Protein AF-A0A4Y2KYZ8-F1 (afdb_monomer_lite)

Radius of gyration: 32.09 Å; chains: 1; bounding box: 38×49×106 Å

Sequence (100 aa):
MHIYSLSYGRICFDEEFLNYWNRSPASSSANDSKERLESLVLFLKGEVKGEERISLAMSGFCLTKGEVVKMPRKKKYNQETQRGKIPTVSMLLASPKHLK

Foldseek 3Di:
DPPDPPPPPPPDDDPVVVVVLVPDPQCPPDPDPVSNVVSVVVVVVVVVVVVVVVVVVCVVVVVDPDDPPPDPPPPPPPPPDDPPPPDDPVNVVPDDPPDD

Organism: Araneus ventricosus (NCBI:txid182803)

Secondary structure (DSSP, 8-state):
--------------HHHHHHHHHSHHHHS-SSHHHHHHHHHHHHHHHHHHHHHHHHHHHHTT--TT--------------S-------HHHHHT------

Structure (mmCIF, N/CA/C/O backbone):
data_AF-A0A4Y2KYZ8-F1
#
_entry.id   AF-A0A4Y2KYZ8-F1
#
loop_
_atom_site.group_PDB
_atom_site.id
_atom_site.type_symbol
_atom_site.label_atom_id
_atom_site.label_alt_id
_atom_site.label_comp_id
_atom_site.label_asym_id
_atom_site.label_entity_id
_atom_site.label_seq_id
_atom_site.pdbx_PDB_ins_code
_atom_site.Cartn_x
_atom_site.Cartn_y
_atom_site.Cartn_z
_atom_site.occupancy
_atom_site.B_iso_or_equiv
_atom_site.auth_seq_id
_atom_site.auth_comp_id
_atom_site.auth_asym_id
_atom_site.auth_atom_id
_atom_site.pdbx_PDB_model_num
ATOM 1 N N . MET A 1 1 ? -14.577 -14.303 -37.316 1.00 36.75 1 MET A N 1
ATOM 2 C CA . MET A 1 1 ? -13.281 -14.690 -36.723 1.00 36.75 1 MET A CA 1
ATOM 3 C C . MET A 1 1 ? -13.361 -14.479 -35.226 1.00 36.75 1 MET A C 1
ATOM 5 O O . MET A 1 1 ? -13.511 -13.349 -34.783 1.00 36.75 1 MET A O 1
ATOM 9 N N . HIS A 1 2 ? -13.334 -15.574 -34.472 1.00 43.28 2 HIS A N 1
ATOM 10 C CA . HIS A 1 2 ? -13.215 -15.567 -33.020 1.00 43.28 2 HIS A CA 1
ATOM 11 C C . HIS A 1 2 ? -11.783 -15.175 -32.651 1.00 43.28 2 HIS A C 1
ATOM 13 O O . HIS A 1 2 ? -10.901 -16.025 -32.594 1.00 43.28 2 HIS A O 1
ATOM 19 N N . ILE A 1 3 ? -11.543 -13.888 -32.423 1.00 52.75 3 ILE A N 1
ATOM 20 C CA . ILE A 1 3 ? -10.359 -13.449 -31.685 1.00 52.75 3 ILE A CA 1
ATOM 21 C C . ILE A 1 3 ? -10.732 -13.482 -30.211 1.00 52.75 3 ILE A C 1
ATOM 23 O O . ILE A 1 3 ? -11.322 -12.557 -29.669 1.00 52.75 3 ILE A O 1
ATOM 27 N N . TYR A 1 4 ? -10.511 -14.669 -29.654 1.00 41.31 4 TYR A N 1
ATOM 28 C CA . TYR A 1 4 ? -10.281 -14.989 -28.254 1.00 41.31 4 TYR A CA 1
ATOM 29 C C . TYR A 1 4 ? -10.700 -13.906 -27.259 1.00 41.31 4 TYR A C 1
ATOM 31 O O . TYR A 1 4 ? -10.021 -12.901 -27.063 1.00 41.31 4 TYR A O 1
ATOM 39 N N . SER A 1 5 ? -11.798 -14.211 -26.571 1.00 44.91 5 SER A N 1
ATOM 40 C CA . SER A 1 5 ? -12.105 -13.755 -25.221 1.00 44.91 5 SER A CA 1
ATOM 41 C C . SER A 1 5 ? -10.917 -14.030 -24.292 1.00 44.91 5 SER A C 1
ATOM 43 O O . SER A 1 5 ? -10.916 -14.983 -23.518 1.00 44.91 5 SER A O 1
ATOM 45 N N . LEU A 1 6 ? -9.882 -13.203 -24.368 1.00 44.91 6 LEU A N 1
ATOM 46 C CA . LEU A 1 6 ? -8.915 -13.045 -23.303 1.00 44.91 6 LEU A CA 1
ATOM 47 C C . LEU A 1 6 ? -9.503 -12.000 -22.362 1.00 44.91 6 LEU A C 1
ATOM 49 O O . LEU A 1 6 ? -9.165 -10.820 -22.414 1.00 44.91 6 LEU A O 1
ATOM 53 N N . SER A 1 7 ? -10.402 -12.456 -21.490 1.00 52.09 7 SER A N 1
ATOM 54 C CA . SER A 1 7 ? -10.714 -11.777 -20.235 1.00 52.09 7 SER A CA 1
ATOM 55 C C . SER A 1 7 ? -9.475 -11.800 -19.333 1.00 52.09 7 SER A C 1
ATOM 57 O O . SER A 1 7 ? -9.493 -12.362 -18.245 1.00 52.09 7 SER A O 1
ATOM 59 N N . TYR A 1 8 ? -8.375 -11.183 -19.766 1.00 52.06 8 TYR A N 1
ATOM 60 C CA . TYR A 1 8 ? -7.464 -10.586 -18.807 1.00 52.06 8 TYR A CA 1
ATOM 61 C C . TYR A 1 8 ? -8.215 -9.371 -18.295 1.00 52.06 8 TYR A C 1
ATOM 63 O O . TYR A 1 8 ? -8.280 -8.344 -18.969 1.00 52.06 8 TYR A O 1
ATOM 71 N N . GLY A 1 9 ? -8.880 -9.535 -17.149 1.00 50.75 9 GLY A N 1
ATOM 72 C CA . GLY A 1 9 ? -9.439 -8.414 -16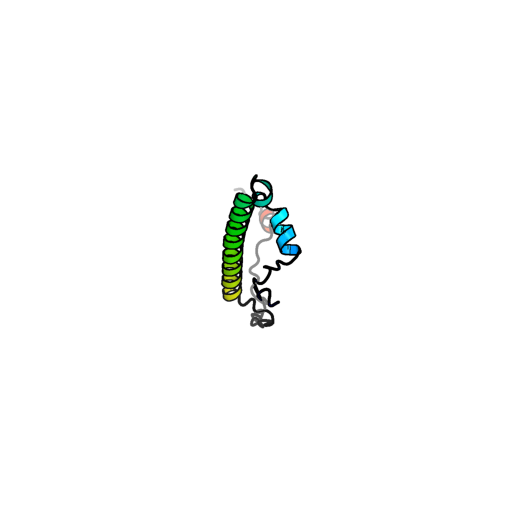.416 1.00 50.75 9 GLY A CA 1
ATOM 73 C C . GLY A 1 9 ? -8.353 -7.354 -16.331 1.00 50.75 9 GLY A C 1
ATOM 74 O O . GLY A 1 9 ? -7.309 -7.578 -15.720 1.00 50.75 9 GLY A O 1
ATOM 75 N N . ARG A 1 10 ? -8.554 -6.237 -17.034 1.00 51.38 10 ARG A N 1
ATOM 76 C CA . ARG A 1 10 ? -7.703 -5.064 -16.883 1.00 51.38 10 ARG A CA 1
ATOM 77 C C . ARG A 1 10 ? -7.722 -4.774 -15.386 1.00 51.38 10 ARG A C 1
ATOM 79 O O . ARG A 1 10 ? -8.804 -4.570 -14.841 1.00 51.38 10 ARG A O 1
ATOM 86 N N . ILE A 1 11 ? -6.564 -4.830 -14.727 1.00 59.91 11 ILE A N 1
ATOM 87 C CA . ILE A 1 11 ? -6.453 -4.445 -13.320 1.00 59.91 11 ILE A CA 1
ATOM 88 C C . ILE A 1 11 ? -6.770 -2.950 -13.293 1.00 59.91 11 ILE A C 1
ATOM 90 O O . ILE A 1 11 ? -5.936 -2.114 -13.637 1.00 59.91 11 ILE A O 1
ATOM 94 N N . CYS A 1 12 ? -8.037 -2.634 -13.051 1.00 67.06 12 CYS A N 1
ATOM 95 C CA . CYS A 1 12 ? -8.548 -1.280 -13.066 1.00 67.06 12 CYS A CA 1
ATOM 96 C C . CYS A 1 12 ? -8.371 -0.751 -11.652 1.00 67.06 12 CYS A C 1
ATOM 98 O O . CYS A 1 12 ? -9.221 -0.965 -10.795 1.00 67.06 12 CYS A O 1
ATOM 100 N N . PHE A 1 13 ? -7.206 -0.163 -11.398 1.00 75.88 13 PHE A N 1
ATOM 101 C CA . PHE A 1 13 ? -6.974 0.577 -10.168 1.00 75.88 13 PHE A CA 1
ATOM 102 C C . PHE A 1 13 ? -7.757 1.886 -10.211 1.00 75.88 13 PHE A C 1
ATOM 104 O O . PHE A 1 13 ? -7.839 2.521 -11.266 1.00 75.88 13 PHE A O 1
ATOM 111 N N . ASP A 1 14 ? -8.281 2.298 -9.060 1.00 84.88 14 ASP A N 1
ATOM 112 C CA . ASP A 1 14 ? -8.907 3.608 -8.919 1.00 84.88 14 ASP A CA 1
ATOM 113 C C . ASP A 1 14 ? -7.875 4.726 -9.131 1.00 84.88 14 ASP A C 1
ATOM 115 O O . ASP A 1 14 ? -6.681 4.578 -8.844 1.00 84.88 14 ASP A O 1
ATOM 119 N N . GLU A 1 15 ? -8.329 5.875 -9.633 1.00 85.38 15 GLU A N 1
ATOM 120 C CA . GLU A 1 15 ? -7.455 7.019 -9.926 1.00 85.38 15 GLU A CA 1
ATOM 121 C C . GLU A 1 15 ? -6.701 7.509 -8.686 1.00 85.38 15 GLU A C 1
ATOM 123 O O . GLU A 1 15 ? -5.530 7.883 -8.773 1.00 85.38 15 GLU A O 1
ATOM 128 N N . GLU A 1 16 ? -7.345 7.455 -7.518 1.00 86.75 16 GLU A N 1
ATOM 129 C CA . GLU A 1 16 ? -6.722 7.812 -6.245 1.00 86.75 16 GLU A CA 1
ATOM 130 C C . GLU A 1 16 ? -5.523 6.913 -5.945 1.00 86.75 16 GLU A C 1
ATOM 132 O O . GLU A 1 16 ? -4.447 7.414 -5.614 1.00 86.75 16 GLU A O 1
ATOM 137 N N . PHE A 1 17 ? -5.669 5.602 -6.149 1.00 85.62 17 PHE A N 1
ATOM 138 C CA . PHE A 1 17 ? -4.586 4.643 -5.963 1.00 85.62 17 PHE A CA 1
ATOM 139 C C . PHE A 1 17 ? -3.410 4.944 -6.902 1.00 85.62 17 PHE A C 1
ATOM 141 O O . PHE A 1 17 ? -2.256 4.997 -6.471 1.00 85.62 17 PHE A O 1
ATOM 148 N N . LEU A 1 18 ? -3.690 5.210 -8.181 1.00 85.69 18 LEU A N 1
ATOM 149 C CA . LEU A 1 18 ? -2.655 5.571 -9.155 1.00 85.69 18 LEU A CA 1
ATOM 150 C C . LEU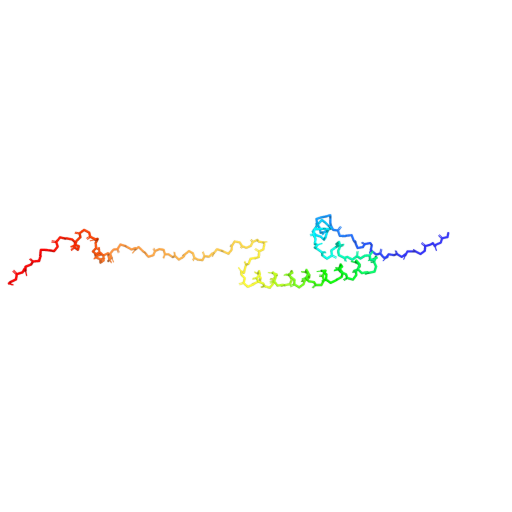 A 1 18 ? -1.960 6.893 -8.800 1.00 85.69 18 LEU A C 1
ATOM 152 O O . LEU A 1 18 ? -0.750 7.024 -8.988 1.00 85.69 18 LEU A O 1
ATOM 156 N N . ASN A 1 19 ? -2.692 7.861 -8.251 1.00 88.12 19 ASN A N 1
ATOM 157 C CA . ASN A 1 19 ? -2.125 9.113 -7.760 1.00 88.12 19 ASN A CA 1
ATOM 158 C C . ASN A 1 19 ? -1.221 8.890 -6.533 1.00 88.12 19 ASN A C 1
ATOM 160 O O . ASN A 1 19 ? -0.136 9.470 -6.471 1.00 88.12 19 ASN A O 1
ATOM 164 N N . TYR A 1 20 ? -1.607 8.021 -5.592 1.00 87.50 20 TYR A N 1
ATOM 165 C CA . TYR A 1 20 ? -0.735 7.619 -4.481 1.00 87.50 20 TYR A CA 1
ATOM 166 C C . TYR A 1 20 ? 0.537 6.932 -4.979 1.00 87.50 20 TYR A C 1
ATOM 168 O O . TYR A 1 20 ? 1.635 7.289 -4.546 1.00 87.50 20 TYR A O 1
ATOM 176 N N . TRP A 1 21 ? 0.409 6.010 -5.936 1.00 88.69 21 TRP A N 1
ATOM 177 C CA . TRP A 1 21 ? 1.556 5.359 -6.560 1.00 88.69 21 TRP A CA 1
ATOM 178 C C . TRP A 1 21 ? 2.494 6.367 -7.233 1.00 88.69 21 TRP A C 1
ATOM 180 O O . TRP A 1 21 ? 3.688 6.359 -6.950 1.00 88.69 21 TRP A O 1
ATOM 190 N N . ASN A 1 22 ? 1.975 7.285 -8.052 1.00 88.06 22 ASN A N 1
ATOM 191 C CA . ASN A 1 22 ? 2.788 8.296 -8.743 1.00 88.06 22 ASN A CA 1
ATOM 192 C C . ASN A 1 22 ? 3.536 9.241 -7.786 1.00 88.06 22 ASN A C 1
ATOM 194 O O . ASN A 1 22 ? 4.559 9.811 -8.156 1.00 88.06 22 ASN A O 1
ATOM 198 N N . ARG A 1 23 ? 3.039 9.420 -6.557 1.00 89.19 23 ARG A N 1
ATOM 199 C CA . ARG A 1 23 ? 3.719 10.196 -5.506 1.00 89.19 23 ARG A CA 1
ATOM 200 C C . ARG A 1 23 ? 4.766 9.381 -4.749 1.00 89.19 23 ARG A C 1
ATOM 202 O O . ARG A 1 23 ? 5.601 9.963 -4.060 1.00 89.19 23 ARG A O 1
ATOM 209 N N . SER A 1 24 ? 4.721 8.054 -4.848 1.00 85.75 24 SER A N 1
ATOM 210 C CA . SER A 1 24 ? 5.687 7.175 -4.201 1.00 85.75 24 SER A CA 1
ATOM 211 C C . SER A 1 24 ? 7.066 7.341 -4.844 1.00 85.75 24 SER A C 1
ATOM 213 O O . SER A 1 24 ? 7.172 7.299 -6.075 1.00 85.75 24 SER A O 1
ATOM 215 N N . PRO A 1 25 ? 8.145 7.451 -4.047 1.00 81.69 25 PRO A N 1
ATOM 216 C CA . PRO A 1 25 ? 9.507 7.533 -4.573 1.00 81.69 25 PRO A CA 1
ATOM 217 C C . PRO A 1 25 ? 9.902 6.290 -5.386 1.00 81.69 25 PRO A C 1
ATOM 219 O O . PRO A 1 25 ? 10.730 6.383 -6.287 1.00 81.69 25 PRO A O 1
ATOM 222 N N . ALA A 1 26 ? 9.267 5.140 -5.132 1.00 81.69 26 ALA A N 1
ATOM 223 C CA . ALA A 1 26 ? 9.489 3.908 -5.889 1.00 81.69 26 ALA A CA 1
ATOM 224 C C . ALA A 1 26 ? 8.958 3.969 -7.336 1.00 81.69 26 ALA A C 1
ATOM 226 O O . ALA A 1 26 ? 9.333 3.135 -8.159 1.00 81.69 26 ALA A O 1
ATOM 227 N N . SER A 1 27 ? 8.084 4.932 -7.658 1.00 81.31 27 SER A N 1
ATOM 228 C CA . SER A 1 27 ? 7.497 5.056 -8.998 1.00 81.31 27 SER A CA 1
ATOM 229 C C . SER A 1 27 ? 8.425 5.730 -10.010 1.00 81.31 27 SER A C 1
ATOM 231 O O . SER A 1 27 ? 8.381 5.377 -11.192 1.00 81.31 27 SER A O 1
ATOM 233 N N . SER A 1 28 ? 9.263 6.674 -9.558 1.00 77.81 28 SER A N 1
ATOM 234 C CA . SER A 1 28 ? 10.181 7.430 -10.419 1.00 77.81 28 SER A CA 1
ATOM 235 C C . SER A 1 28 ? 11.617 6.909 -10.397 1.00 77.81 28 SER A C 1
ATOM 237 O O . SER A 1 28 ? 12.403 7.299 -11.253 1.00 77.81 28 SER A O 1
ATOM 239 N N . SER A 1 29 ? 11.969 6.026 -9.452 1.00 76.94 29 SER A N 1
ATOM 240 C CA . SER A 1 29 ? 13.342 5.521 -9.313 1.00 76.94 29 SER A CA 1
ATOM 241 C C . SER A 1 29 ? 13.728 4.453 -10.336 1.00 76.94 29 SER A C 1
ATOM 243 O O . SER A 1 29 ? 14.892 4.069 -10.393 1.00 76.94 29 SER A O 1
ATOM 245 N N . ALA A 1 30 ? 12.759 3.906 -11.066 1.00 80.81 30 ALA A N 1
ATOM 246 C CA . ALA A 1 30 ? 12.972 2.798 -11.982 1.00 80.81 30 ALA A CA 1
ATOM 247 C C . ALA A 1 30 ? 13.130 3.314 -13.415 1.00 80.81 30 ALA A C 1
ATOM 249 O O . ALA A 1 30 ? 12.270 4.042 -13.923 1.00 80.81 30 ALA A O 1
ATOM 250 N N . ASN A 1 31 ? 14.229 2.918 -14.055 1.00 83.38 31 ASN A N 1
ATOM 251 C CA . ASN A 1 31 ? 14.595 3.386 -15.392 1.00 83.38 31 ASN A CA 1
ATOM 252 C C . ASN A 1 31 ? 13.859 2.591 -16.478 1.00 83.38 31 ASN A C 1
ATOM 254 O O . ASN A 1 31 ? 13.510 3.132 -17.529 1.00 83.38 31 ASN A O 1
ATOM 258 N N . ASP A 1 32 ? 13.535 1.332 -16.170 1.00 89.3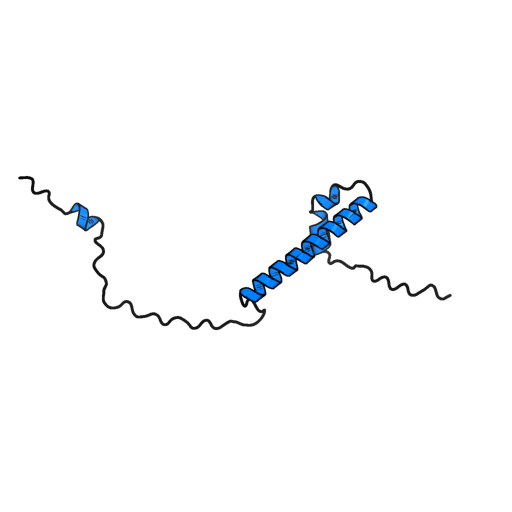8 32 ASP A N 1
ATOM 259 C CA . ASP A 1 32 ? 12.977 0.379 -17.120 1.00 89.38 32 ASP A CA 1
ATOM 260 C C . ASP A 1 32 ? 11.533 0.008 -16.756 1.00 89.38 32 ASP A C 1
ATOM 262 O O . ASP A 1 32 ? 11.128 -0.022 -15.590 1.00 89.38 32 ASP A O 1
ATOM 266 N N . SER A 1 33 ? 10.726 -0.350 -17.758 1.00 86.31 33 SER A N 1
ATOM 267 C CA . SER A 1 33 ? 9.331 -0.768 -17.549 1.00 86.31 33 SER A CA 1
ATOM 268 C C . SER A 1 33 ? 9.208 -2.011 -16.659 1.00 86.31 33 SER A C 1
ATOM 270 O O . SER A 1 33 ? 8.264 -2.109 -15.873 1.00 86.31 33 SER A O 1
ATOM 272 N N . LYS A 1 34 ? 10.182 -2.926 -16.734 1.00 90.50 34 LYS A N 1
ATOM 273 C CA . LYS A 1 34 ? 10.272 -4.104 -15.864 1.00 90.50 34 LYS A CA 1
ATOM 274 C C . LYS A 1 34 ? 10.513 -3.712 -14.404 1.00 90.50 34 LYS A C 1
ATOM 276 O O . LYS A 1 34 ? 9.774 -4.156 -13.534 1.00 90.50 34 LYS A O 1
ATOM 281 N N . GLU A 1 35 ? 11.493 -2.853 -14.147 1.00 90.56 35 GLU A N 1
ATOM 282 C CA . GLU A 1 35 ? 11.798 -2.365 -12.797 1.00 90.56 35 GLU A CA 1
ATOM 283 C C . GLU A 1 35 ? 10.610 -1.598 -12.205 1.00 90.56 35 GLU A C 1
ATOM 285 O O . GLU A 1 35 ? 10.244 -1.805 -11.051 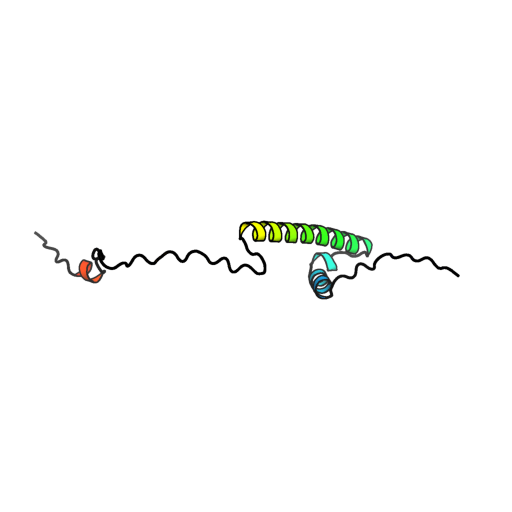1.00 90.56 35 GLU A O 1
ATOM 290 N N . ARG A 1 36 ? 9.930 -0.771 -13.014 1.00 89.44 36 ARG A N 1
ATOM 291 C CA . ARG A 1 36 ? 8.715 -0.056 -12.588 1.00 89.44 36 ARG A CA 1
ATOM 292 C C . ARG A 1 36 ? 7.598 -1.021 -12.192 1.00 89.44 36 ARG A C 1
ATOM 294 O O . ARG A 1 36 ? 6.893 -0.764 -11.216 1.00 89.44 36 ARG A O 1
ATOM 301 N N . LEU A 1 37 ? 7.441 -2.125 -12.925 1.00 90.38 37 LEU A N 1
ATOM 302 C CA . LEU A 1 37 ? 6.473 -3.170 -12.595 1.00 90.38 37 LEU A CA 1
ATOM 303 C C . LEU A 1 37 ? 6.847 -3.898 -11.296 1.00 90.38 37 LEU A C 1
ATOM 305 O O . LEU A 1 37 ? 5.979 -4.119 -10.454 1.00 90.38 37 LEU A O 1
ATOM 309 N N . GLU A 1 38 ? 8.119 -4.244 -11.104 1.00 91.56 38 GLU A N 1
ATOM 310 C CA . GLU A 1 38 ? 8.603 -4.886 -9.874 1.00 91.56 38 GLU A CA 1
ATOM 311 C C . GLU A 1 38 ? 8.401 -3.983 -8.649 1.00 91.56 38 GLU A C 1
ATOM 313 O O . GLU A 1 38 ? 7.879 -4.438 -7.625 1.00 91.56 38 GLU A O 1
ATOM 318 N N . SER A 1 39 ? 8.707 -2.690 -8.775 1.00 91.62 39 SER A N 1
ATOM 319 C CA . SER A 1 39 ? 8.456 -1.688 -7.735 1.00 91.62 39 SER A CA 1
ATOM 320 C C . SER A 1 39 ? 6.967 -1.551 -7.405 1.00 91.62 39 SER A C 1
ATOM 322 O O . SER A 1 39 ? 6.605 -1.493 -6.228 1.00 91.62 39 SER A O 1
ATOM 324 N N . LEU A 1 40 ? 6.088 -1.567 -8.413 1.00 89.88 40 LEU A N 1
ATOM 325 C CA . LEU A 1 40 ? 4.637 -1.539 -8.203 1.00 89.88 40 LEU A CA 1
ATOM 326 C C . LEU A 1 40 ? 4.147 -2.796 -7.466 1.00 89.88 40 LEU A C 1
ATOM 328 O O . LEU A 1 40 ? 3.348 -2.702 -6.535 1.00 89.88 40 LEU A O 1
ATOM 332 N N . VAL A 1 41 ? 4.645 -3.977 -7.837 1.00 90.75 41 VAL A N 1
ATOM 333 C CA . VAL A 1 41 ? 4.293 -5.240 -7.165 1.00 90.75 41 VAL A CA 1
ATOM 334 C C . VAL A 1 41 ? 4.760 -5.242 -5.706 1.00 90.75 41 VAL A C 1
ATOM 336 O O . VAL A 1 41 ? 4.035 -5.717 -4.829 1.00 90.75 41 VAL A O 1
ATOM 339 N N . LEU A 1 42 ? 5.952 -4.716 -5.419 1.00 91.38 42 LEU A N 1
ATOM 340 C CA . LEU A 1 42 ? 6.453 -4.580 -4.049 1.00 91.38 42 LEU A CA 1
ATOM 341 C C . LEU A 1 42 ? 5.601 -3.613 -3.222 1.00 91.38 42 LEU A C 1
ATOM 343 O O . LEU A 1 42 ? 5.269 -3.928 -2.078 1.00 91.38 42 LEU A O 1
ATOM 347 N N . PHE A 1 43 ? 5.207 -2.485 -3.811 1.00 89.94 43 PHE A N 1
ATOM 348 C CA . PHE A 1 43 ? 4.311 -1.519 -3.181 1.00 89.94 43 PHE A CA 1
ATOM 349 C C . PHE A 1 43 ? 2.958 -2.146 -2.830 1.00 89.94 43 PHE A C 1
ATOM 351 O O . PHE A 1 43 ? 2.546 -2.092 -1.674 1.00 89.94 43 PHE A O 1
ATOM 358 N N . LEU A 1 44 ? 2.328 -2.844 -3.780 1.00 89.31 44 LEU A N 1
ATOM 359 C CA . LEU A 1 44 ? 1.059 -3.548 -3.563 1.00 89.31 44 LEU A CA 1
ATOM 360 C C . LEU A 1 44 ? 1.146 -4.575 -2.427 1.00 89.31 44 LEU A C 1
ATOM 362 O O . LEU A 1 44 ? 0.260 -4.648 -1.580 1.00 89.31 44 LEU A O 1
ATOM 366 N N . LYS A 1 45 ? 2.238 -5.347 -2.358 1.00 90.12 45 LYS A N 1
ATOM 367 C CA . LYS A 1 45 ? 2.466 -6.292 -1.250 1.00 90.12 45 LYS A CA 1
ATOM 368 C C . LYS A 1 45 ? 2.576 -5.593 0.107 1.00 90.12 45 LYS A C 1
ATOM 370 O O . LYS A 1 45 ? 2.249 -6.205 1.123 1.00 90.12 45 LYS A O 1
ATOM 375 N N . GLY A 1 46 ? 3.100 -4.370 0.137 1.00 87.56 46 GLY A N 1
ATOM 376 C CA . GLY A 1 46 ? 3.150 -3.538 1.336 1.00 87.56 46 GLY A CA 1
ATOM 377 C C . GLY A 1 46 ? 1.765 -3.040 1.740 1.00 87.56 46 GLY A C 1
ATOM 378 O O . GLY A 1 46 ? 1.389 -3.200 2.900 1.00 87.56 46 GLY A O 1
ATOM 379 N N . GLU A 1 47 ? 1.006 -2.517 0.778 1.00 86.81 47 GLU A N 1
ATOM 380 C CA . GLU A 1 47 ? -0.327 -1.949 1.001 1.00 86.81 47 GLU A CA 1
ATOM 381 C C . GLU A 1 47 ? -1.317 -2.997 1.523 1.00 86.81 47 GLU A C 1
ATOM 383 O O . GLU A 1 47 ? -1.947 -2.779 2.554 1.00 86.81 47 GLU A O 1
ATOM 388 N N . VAL A 1 48 ? -1.352 -4.191 0.914 1.00 86.00 48 VAL A N 1
ATOM 389 C CA . VAL A 1 48 ? -2.204 -5.309 1.370 1.00 86.00 48 VAL A CA 1
ATOM 390 C C . VAL A 1 48 ? -1.928 -5.656 2.837 1.00 86.00 48 VAL A C 1
ATOM 392 O O . VAL A 1 48 ? -2.848 -5.782 3.641 1.00 86.00 48 VAL A O 1
ATOM 395 N N . LYS A 1 49 ? -0.650 -5.735 3.229 1.00 87.62 49 LYS A N 1
ATOM 396 C CA . LYS A 1 49 ? -0.271 -5.976 4.632 1.00 87.62 49 LYS A CA 1
ATOM 397 C C . LYS A 1 49 ? -0.661 -4.813 5.546 1.00 87.62 49 LYS A C 1
ATOM 399 O O . LYS A 1 49 ? -0.895 -5.025 6.735 1.00 87.62 49 LYS A O 1
ATOM 404 N N . GLY A 1 50 ? -0.658 -3.586 5.031 1.00 86.19 50 GLY A N 1
ATOM 405 C CA . GLY A 1 50 ? -1.115 -2.393 5.739 1.00 86.19 50 GLY A CA 1
ATOM 406 C C . GLY A 1 50 ? -2.606 -2.466 6.053 1.00 86.19 50 GLY A C 1
ATOM 407 O O . GLY A 1 50 ? -2.991 -2.321 7.214 1.00 86.19 50 GLY A O 1
ATOM 408 N N . GLU A 1 51 ? -3.426 -2.783 5.055 1.00 86.31 51 GLU A N 1
ATOM 409 C CA . GLU A 1 51 ? -4.871 -2.962 5.220 1.00 86.31 51 GLU A CA 1
ATOM 410 C C . GLU A 1 51 ? -5.208 -4.095 6.194 1.00 86.31 51 GLU A C 1
ATOM 412 O O . GLU A 1 51 ? -6.028 -3.904 7.093 1.00 86.31 51 GLU A O 1
ATOM 417 N N . GLU A 1 52 ? -4.529 -5.243 6.096 1.00 88.94 52 GLU A N 1
ATOM 418 C CA . GLU A 1 52 ? -4.701 -6.362 7.035 1.00 88.94 52 GLU A CA 1
ATOM 419 C C . GLU A 1 52 ? -4.443 -5.931 8.488 1.00 88.94 52 GLU A C 1
ATOM 421 O O . GLU A 1 52 ? -5.203 -6.282 9.396 1.00 88.94 52 GLU A O 1
ATOM 426 N N . ARG A 1 53 ? -3.403 -5.118 8.724 1.00 90.12 53 ARG A N 1
ATOM 427 C CA . ARG A 1 53 ? -3.088 -4.572 10.056 1.00 90.12 53 ARG A CA 1
ATOM 428 C C . ARG A 1 53 ? -4.148 -3.592 10.541 1.00 90.12 53 ARG A C 1
ATOM 430 O O . ARG A 1 53 ? -4.516 -3.640 11.714 1.00 90.12 53 ARG A O 1
ATOM 437 N N . ILE A 1 54 ? -4.627 -2.712 9.664 1.00 88.50 54 ILE A N 1
ATOM 438 C CA . ILE A 1 54 ? -5.688 -1.754 9.993 1.00 88.50 54 ILE A CA 1
ATOM 439 C C . ILE A 1 54 ? -6.972 -2.510 10.337 1.00 88.50 54 ILE A C 1
ATOM 441 O O . ILE A 1 54 ? -7.564 -2.247 11.381 1.00 88.50 54 ILE A O 1
ATOM 445 N N . SER A 1 55 ? -7.357 -3.499 9.531 1.00 87.56 55 SER A N 1
ATOM 446 C CA . SER A 1 55 ? -8.529 -4.342 9.774 1.00 87.56 55 SER A CA 1
ATOM 447 C C . SER A 1 55 ? -8.414 -5.107 11.095 1.00 87.56 55 SER A C 1
ATOM 449 O O . SER A 1 55 ? -9.365 -5.139 11.881 1.00 87.56 55 SER A O 1
ATOM 451 N N . LEU A 1 56 ? -7.240 -5.673 11.395 1.00 87.50 56 LEU A N 1
ATOM 452 C CA . LEU A 1 56 ? -6.991 -6.347 12.669 1.00 87.50 56 LEU A CA 1
ATOM 453 C C . LEU A 1 56 ? -7.121 -5.379 13.853 1.00 87.50 56 LEU A C 1
ATOM 455 O O . LEU A 1 56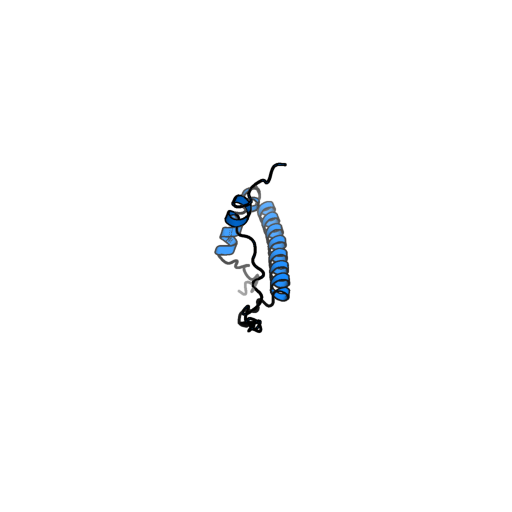 ? -7.813 -5.692 14.823 1.00 87.50 56 LEU A O 1
ATOM 459 N N . ALA A 1 57 ? -6.523 -4.189 13.769 1.00 87.81 57 ALA A N 1
ATOM 460 C CA . ALA A 1 57 ? -6.669 -3.167 14.802 1.00 87.81 57 ALA A CA 1
ATOM 461 C C . ALA A 1 57 ? -8.142 -2.757 14.972 1.00 87.81 57 ALA A C 1
ATOM 463 O O . ALA A 1 57 ? -8.663 -2.788 16.085 1.00 87.81 57 ALA A O 1
ATOM 464 N N . MET A 1 58 ? -8.849 -2.460 13.878 1.00 88.19 58 MET A N 1
ATOM 465 C CA . MET A 1 58 ? -10.275 -2.117 13.894 1.00 88.19 58 MET A CA 1
ATOM 466 C C . MET A 1 58 ? -11.134 -3.202 14.556 1.00 88.19 58 MET A C 1
ATOM 468 O O . MET A 1 58 ? -12.040 -2.863 15.322 1.00 88.19 58 MET A O 1
ATOM 472 N N . SER A 1 59 ? -10.821 -4.484 14.323 1.00 84.00 59 SER A N 1
ATOM 473 C CA . SER A 1 59 ? -11.507 -5.609 14.973 1.00 84.00 59 SER A CA 1
ATOM 474 C C . SER A 1 59 ? -11.322 -5.615 16.498 1.00 84.00 59 SER A C 1
ATOM 476 O O . SER A 1 59 ? -12.266 -5.908 17.227 1.00 84.00 59 SER A O 1
ATOM 478 N N . GLY A 1 60 ? -10.146 -5.213 16.995 1.00 82.31 60 GLY A N 1
ATOM 479 C CA . GLY A 1 60 ? -9.858 -5.112 18.430 1.00 82.31 60 GLY A CA 1
ATOM 480 C C . GLY A 1 60 ? -10.461 -3.873 19.101 1.00 82.31 60 GLY A C 1
ATOM 481 O O . GLY A 1 60 ? -10.698 -3.882 20.307 1.00 82.31 60 GLY A O 1
ATOM 482 N N . PHE A 1 61 ? -10.741 -2.816 18.332 1.00 77.81 61 PHE A N 1
ATOM 483 C CA . PHE A 1 61 ? -11.324 -1.564 18.829 1.00 77.81 61 PHE A CA 1
ATOM 484 C C . PHE A 1 61 ? -12.858 -1.490 18.718 1.00 77.81 61 PHE A C 1
ATOM 486 O O . PHE A 1 61 ? -13.428 -0.440 19.014 1.00 77.81 61 PHE A O 1
ATOM 493 N N . CYS A 1 62 ? -13.540 -2.570 18.306 1.00 68.44 62 CYS A N 1
ATOM 494 C CA . CYS A 1 62 ? -14.987 -2.583 18.034 1.00 68.44 62 CYS A CA 1
ATOM 495 C C . CYS A 1 62 ? -15.442 -1.424 17.123 1.00 68.44 62 CYS A C 1
ATOM 497 O O . CYS A 1 62 ? -16.555 -0.917 17.254 1.00 68.44 62 CYS A O 1
ATOM 499 N N . LEU A 1 63 ? -14.582 -0.987 16.195 1.00 67.25 63 LEU A N 1
ATOM 500 C CA . LEU A 1 63 ? -14.904 0.047 15.211 1.00 67.25 63 LEU A CA 1
ATOM 501 C C . LEU A 1 63 ? -15.652 -0.595 14.038 1.00 67.25 63 LEU A C 1
ATOM 503 O O . LEU A 1 63 ? -15.183 -0.591 12.900 1.00 67.25 63 LEU A O 1
ATOM 507 N N . THR A 1 64 ? -16.801 -1.212 14.309 1.00 70.12 64 THR A N 1
ATOM 508 C CA . THR A 1 64 ? -17.676 -1.708 13.247 1.00 70.12 64 THR A CA 1
ATOM 509 C C . THR A 1 64 ? -18.479 -0.534 12.695 1.00 70.12 64 THR A C 1
ATOM 511 O O . THR A 1 64 ? -18.989 0.319 13.425 1.00 70.12 64 THR A O 1
ATOM 514 N N . LYS A 1 65 ? -18.547 -0.453 11.364 1.00 66.62 65 LYS A N 1
ATOM 515 C CA . LYS A 1 65 ? -19.211 0.614 10.605 1.00 66.62 65 LYS A CA 1
ATOM 516 C C . LYS A 1 65 ? -20.731 0.518 10.820 1.00 66.62 65 LYS A C 1
ATOM 518 O O . LYS A 1 65 ? -21.442 -0.013 9.979 1.00 66.62 65 LYS A O 1
ATOM 523 N N . GLY A 1 66 ? -21.224 0.961 11.975 1.00 60.84 66 GLY A N 1
ATOM 524 C CA . GLY A 1 66 ? -22.656 0.966 12.288 1.00 60.84 66 GLY A CA 1
ATOM 525 C C . GLY A 1 66 ? -23.022 0.720 13.747 1.00 60.84 66 GLY A C 1
ATOM 526 O O . GLY A 1 66 ? -24.154 1.015 14.126 1.00 60.84 66 GLY A O 1
ATOM 527 N N . GLU A 1 67 ? -22.103 0.249 14.589 1.00 56.75 67 GLU A N 1
ATOM 528 C CA . GLU A 1 67 ? -22.423 0.041 15.997 1.00 56.75 67 GLU A CA 1
ATOM 529 C C . GLU A 1 67 ? -21.946 1.240 16.816 1.00 56.75 67 GLU A C 1
ATOM 531 O O . GLU A 1 67 ? -20.783 1.363 17.196 1.00 56.75 67 GLU A O 1
ATOM 536 N N . VAL A 1 68 ? -22.875 2.154 17.116 1.00 60.84 68 VAL A N 1
ATOM 537 C CA . VAL A 1 68 ? -22.720 3.022 18.285 1.00 60.84 68 VAL A CA 1
ATOM 538 C C . VAL A 1 68 ? -22.760 2.078 19.478 1.00 60.84 68 VAL A C 1
ATOM 540 O O . VAL A 1 68 ? -23.831 1.816 20.029 1.00 60.84 68 VAL A O 1
ATOM 543 N N . VAL A 1 69 ? -21.603 1.524 19.847 1.00 60.88 69 VAL A N 1
ATOM 544 C CA . VAL A 1 69 ? -21.434 0.813 21.108 1.00 60.88 69 VAL A CA 1
ATOM 545 C C . VAL A 1 69 ? -21.867 1.809 22.169 1.00 60.88 69 VAL A C 1
ATOM 547 O O . VAL A 1 69 ? -21.169 2.783 22.468 1.00 60.88 69 VAL A O 1
ATOM 550 N N . LYS A 1 70 ? -23.085 1.623 22.684 1.00 62.44 70 LYS A N 1
ATOM 551 C CA . LYS A 1 70 ? -23.610 2.382 23.810 1.00 62.44 70 LYS A CA 1
ATOM 552 C C . LYS A 1 70 ? -22.763 1.968 24.998 1.00 62.44 70 LYS A C 1
ATOM 554 O O . LYS A 1 70 ? -23.122 1.059 25.739 1.00 62.44 70 LYS A O 1
ATOM 559 N N . MET A 1 71 ? -21.608 2.612 25.142 1.00 64.50 71 MET A N 1
ATOM 560 C CA . MET A 1 71 ? -20.768 2.468 26.314 1.00 64.50 71 MET A CA 1
ATOM 561 C C . MET A 1 71 ? -21.674 2.690 27.524 1.00 64.50 71 MET A C 1
ATOM 563 O O . MET A 1 71 ? -22.372 3.714 27.562 1.00 64.50 71 MET A O 1
ATOM 567 N N . PRO A 1 72 ? -21.719 1.757 28.491 1.00 61.06 72 PRO A N 1
ATOM 568 C CA . PRO A 1 72 ? -22.451 2.000 29.713 1.00 61.06 72 PRO A CA 1
ATOM 569 C C . PRO A 1 72 ? -21.846 3.258 30.324 1.00 61.06 72 PRO A C 1
ATOM 571 O O . PRO A 1 72 ? -20.698 3.260 30.769 1.00 61.06 72 PRO A O 1
ATOM 574 N N . ARG A 1 73 ? -22.597 4.367 30.271 1.00 67.00 73 ARG A N 1
ATOM 575 C CA . ARG A 1 73 ? -22.222 5.614 30.931 1.00 67.00 73 ARG A CA 1
ATOM 576 C C . ARG A 1 73 ? -21.935 5.235 32.373 1.00 67.00 73 ARG A C 1
ATOM 578 O O . ARG A 1 73 ? -22.862 4.869 33.098 1.00 67.00 73 ARG A O 1
ATOM 585 N N . LYS A 1 74 ? -20.664 5.288 32.786 1.00 67.38 74 LYS A N 1
ATOM 586 C CA . LYS A 1 74 ? -20.328 5.183 34.203 1.00 67.38 74 LYS A CA 1
ATOM 587 C C . LYS A 1 74 ? -21.180 6.231 34.908 1.00 67.38 74 LYS A C 1
ATOM 589 O O . LYS A 1 74 ? -21.090 7.418 34.586 1.00 67.38 74 LYS A O 1
ATOM 594 N N . LYS A 1 75 ? -22.076 5.779 35.790 1.00 63.19 75 LYS A N 1
ATOM 595 C CA . LYS A 1 75 ? -22.863 6.674 36.636 1.00 63.19 75 LYS A CA 1
ATOM 596 C C . LYS A 1 75 ? -21.858 7.572 37.349 1.00 63.19 75 LYS A C 1
ATOM 598 O O . LYS A 1 75 ? -20.956 7.063 38.010 1.00 63.19 75 LYS A O 1
ATOM 603 N N . LYS A 1 76 ? -21.982 8.888 37.167 1.00 60.88 76 LYS A N 1
ATOM 604 C CA . LYS A 1 76 ? -21.248 9.861 37.973 1.00 60.88 76 LYS A CA 1
ATOM 605 C C . LYS A 1 76 ? -21.690 9.632 39.414 1.00 60.88 76 LYS A C 1
ATOM 607 O O . LYS A 1 76 ? -22.824 9.935 39.769 1.00 60.88 76 LYS A O 1
ATOM 612 N N . TYR A 1 77 ? -20.825 9.023 40.209 1.00 55.09 77 TYR A N 1
ATOM 613 C CA . TYR A 1 77 ? -20.921 9.084 41.658 1.00 55.09 77 TYR A CA 1
ATOM 614 C C . TYR A 1 77 ? -20.831 10.568 42.014 1.00 55.09 77 TYR A C 1
ATOM 616 O O . TYR A 1 77 ? -19.863 11.234 41.642 1.00 55.09 77 TYR A O 1
ATOM 624 N N . ASN A 1 78 ? -21.885 11.094 42.637 1.00 53.78 78 ASN A N 1
ATOM 625 C CA . ASN A 1 78 ? -21.911 12.457 43.145 1.00 53.78 78 ASN A CA 1
ATOM 626 C C . ASN A 1 78 ? -20.694 12.636 44.064 1.00 53.78 78 ASN A C 1
ATOM 628 O O . ASN A 1 78 ? -20.613 12.000 45.109 1.00 53.78 78 ASN A O 1
ATOM 632 N N . GLN A 1 79 ? -19.744 13.485 43.666 1.00 53.00 79 GLN A N 1
ATOM 633 C CA . GLN A 1 79 ? -18.650 13.972 44.517 1.00 53.00 79 GLN A CA 1
ATOM 634 C C . GLN A 1 79 ? -19.164 15.031 45.510 1.00 53.00 79 GLN A C 1
ATOM 636 O O . GLN A 1 79 ? -18.478 16.003 45.817 1.00 53.00 79 GLN A O 1
ATOM 641 N N . GLU A 1 80 ? -20.384 14.867 46.009 1.00 52.94 80 GLU A N 1
ATOM 642 C CA . GLU A 1 80 ? -20.841 15.634 47.155 1.00 52.94 80 GLU A CA 1
ATOM 643 C C . GLU A 1 80 ? -20.364 14.862 48.390 1.00 52.94 80 GLU A C 1
ATOM 645 O O . GLU A 1 80 ? -20.678 13.686 48.554 1.00 52.94 80 GLU A O 1
ATOM 650 N N . THR A 1 81 ? -19.568 15.526 49.227 1.00 54.59 81 THR A N 1
ATOM 651 C CA . THR A 1 81 ? -19.001 15.011 50.485 1.00 54.59 81 THR A CA 1
ATOM 652 C C . THR A 1 81 ? -17.751 14.135 50.338 1.00 54.59 81 THR A C 1
ATOM 654 O O . THR A 1 81 ? -17.792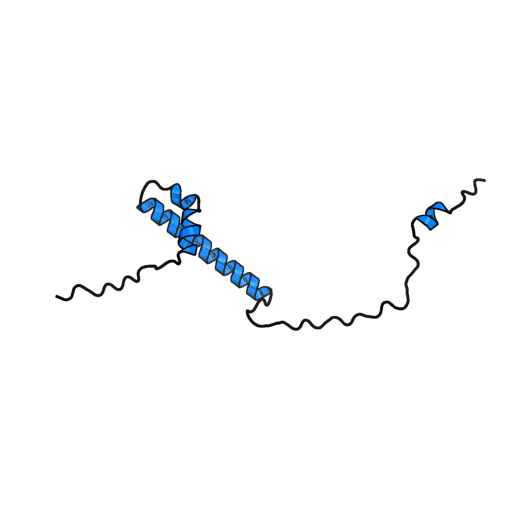 12.915 50.387 1.00 54.59 81 THR A O 1
ATOM 657 N N . GLN A 1 82 ? -16.606 14.802 50.182 1.00 57.19 82 GLN A N 1
ATOM 658 C CA . GLN A 1 82 ? -15.412 14.727 51.051 1.00 57.19 82 GLN A CA 1
ATOM 659 C C . GLN A 1 82 ? -14.300 15.521 50.333 1.00 57.19 82 GLN A C 1
ATOM 661 O O . GLN A 1 82 ? -13.253 14.996 49.956 1.00 57.19 82 GLN A O 1
ATOM 666 N N . ARG A 1 83 ? -14.535 16.823 50.089 1.00 47.78 83 ARG A N 1
ATOM 667 C CA . ARG A 1 83 ? -13.477 17.760 49.680 1.00 47.78 83 ARG A CA 1
ATOM 668 C C . ARG A 1 83 ? -12.595 17.998 50.903 1.00 47.78 83 ARG A C 1
ATOM 670 O O . ARG A 1 83 ? -12.713 19.020 51.578 1.00 47.78 83 ARG A O 1
ATOM 677 N N . GLY A 1 84 ? -11.740 17.021 51.205 1.00 57.25 84 GLY A N 1
ATOM 678 C CA . GLY A 1 84 ? -10.557 17.237 52.023 1.00 57.25 84 GLY A CA 1
ATOM 679 C C . GLY A 1 84 ? -9.861 18.468 51.461 1.00 57.25 84 GLY A C 1
ATOM 680 O O . GLY A 1 84 ? -9.561 18.533 50.269 1.00 57.25 84 GLY A O 1
ATOM 681 N N . LYS A 1 85 ? -9.764 19.504 52.289 1.00 61.00 85 LYS A N 1
ATOM 682 C CA . LYS A 1 85 ? -9.267 20.825 51.917 1.00 61.00 85 LYS A CA 1
ATOM 683 C C . LYS A 1 85 ? -7.841 20.654 51.397 1.00 61.00 85 LYS A C 1
ATOM 685 O O . LYS A 1 85 ? -6.920 20.502 52.189 1.00 61.00 85 LYS A O 1
ATOM 690 N N . ILE A 1 86 ? -7.663 20.651 50.078 1.00 66.56 86 ILE A N 1
ATOM 691 C CA . ILE A 1 86 ? -6.340 20.823 49.482 1.00 66.56 86 ILE A CA 1
ATOM 692 C C . ILE A 1 86 ? -5.906 22.231 49.898 1.00 66.56 86 ILE A C 1
ATOM 694 O O . ILE A 1 86 ? -6.638 23.180 49.595 1.00 66.56 86 ILE A O 1
ATOM 698 N N . PRO A 1 87 ? -4.789 22.397 50.623 1.00 63.59 87 PRO A N 1
ATOM 699 C CA . PRO A 1 87 ? -4.329 23.721 50.996 1.00 63.59 87 PRO A CA 1
ATOM 700 C C . PRO A 1 87 ? -3.969 24.479 49.719 1.00 63.59 87 PRO A C 1
ATOM 702 O O . PRO A 1 87 ? -3.047 24.108 48.995 1.00 63.59 87 PRO A O 1
ATOM 705 N N . THR A 1 88 ? -4.720 25.533 49.416 1.00 72.50 88 THR A N 1
ATOM 706 C CA . THR A 1 88 ? -4.349 26.493 48.374 1.00 72.50 88 THR A CA 1
ATOM 707 C C . THR A 1 88 ? -3.044 27.177 48.792 1.00 72.50 88 THR A C 1
ATOM 709 O O . THR A 1 88 ? -2.862 27.455 49.974 1.00 72.50 88 THR A O 1
ATOM 712 N N . VAL A 1 89 ? -2.151 27.491 47.846 1.00 68.88 89 VAL A N 1
ATOM 713 C CA . VAL A 1 89 ? -0.827 28.121 48.078 1.00 68.88 89 VAL A CA 1
ATOM 714 C C . VAL A 1 89 ? -0.873 29.323 49.039 1.00 68.88 89 VAL A C 1
ATOM 716 O O . VAL A 1 89 ? 0.039 29.512 49.839 1.00 68.88 89 VAL A O 1
ATOM 719 N N . SER A 1 90 ? -1.967 30.088 49.046 1.00 63.19 90 SER A N 1
ATOM 720 C CA . SER A 1 90 ? -2.199 31.193 49.985 1.00 63.19 90 SER A CA 1
ATOM 721 C C . SER A 1 90 ? -2.164 30.778 51.467 1.00 63.19 90 SER A C 1
ATOM 723 O O . SER A 1 90 ? -1.736 31.565 52.303 1.00 63.19 90 SER A O 1
ATOM 725 N N . MET A 1 91 ? -2.564 29.545 51.805 1.00 63.62 91 MET A N 1
ATOM 726 C CA . MET A 1 91 ? -2.495 29.007 53.172 1.00 63.62 91 MET A CA 1
ATOM 727 C C . MET A 1 91 ? -1.062 28.670 53.611 1.00 63.62 91 MET A C 1
ATOM 729 O O . MET A 1 91 ? -0.778 28.720 54.803 1.00 63.62 91 MET A O 1
ATOM 733 N N . LEU A 1 92 ? -0.155 28.354 52.679 1.00 63.53 92 LEU A N 1
ATOM 734 C CA . LEU A 1 92 ? 1.258 28.094 52.995 1.00 63.53 92 LEU A CA 1
ATOM 735 C C . LEU A 1 92 ? 2.018 29.390 53.308 1.00 63.53 92 LEU A C 1
ATOM 737 O O . LEU A 1 92 ? 2.893 29.402 54.168 1.00 63.53 92 LEU A O 1
ATOM 741 N N . LEU A 1 93 ? 1.666 30.489 52.636 1.00 62.53 93 LEU A N 1
ATOM 742 C CA . LEU A 1 93 ? 2.319 31.790 52.822 1.00 62.53 93 LEU A CA 1
ATOM 743 C C . LEU A 1 93 ? 1.907 32.495 54.123 1.00 62.53 93 LEU A C 1
ATOM 745 O O . LEU A 1 93 ? 2.623 33.371 54.596 1.00 62.53 93 LEU A O 1
ATOM 749 N N . ALA A 1 94 ? 0.780 32.099 54.715 1.00 61.81 94 ALA A N 1
ATOM 750 C CA . ALA A 1 94 ? 0.240 32.710 55.925 1.00 61.81 94 ALA A CA 1
ATOM 751 C C . ALA A 1 94 ? 0.833 32.155 57.236 1.00 61.81 94 ALA A C 1
ATOM 753 O O . ALA A 1 94 ? 0.396 32.577 58.302 1.00 61.81 94 ALA A O 1
ATOM 754 N N . SER A 1 95 ? 1.799 31.226 57.197 1.00 50.91 95 SER A N 1
ATOM 755 C CA . SER A 1 95 ? 2.414 30.679 58.416 1.00 50.91 95 SER A CA 1
ATOM 756 C C . SER A 1 95 ? 3.417 31.673 59.023 1.00 50.91 95 SER A C 1
ATOM 758 O O . SER A 1 95 ? 4.483 31.886 58.435 1.00 50.91 95 SER A O 1
ATOM 760 N N . PRO A 1 96 ? 3.165 32.248 60.215 1.00 60.53 96 PRO A N 1
ATOM 761 C CA . PRO A 1 96 ? 4.153 33.066 60.901 1.00 60.53 96 PRO A CA 1
ATOM 762 C C . PRO A 1 96 ? 5.272 32.156 61.411 1.00 60.53 96 PRO A C 1
ATOM 764 O O . PRO A 1 96 ? 5.028 31.175 62.116 1.00 60.53 96 PRO A O 1
ATOM 767 N N . LYS A 1 97 ? 6.518 32.475 61.062 1.00 55.28 97 LYS A N 1
ATOM 768 C CA . LYS A 1 97 ? 7.694 31.872 61.692 1.00 55.28 97 LYS A CA 1
ATOM 769 C C . LYS A 1 97 ? 7.754 32.383 63.132 1.00 55.28 97 LYS A C 1
ATOM 771 O O . LYS A 1 97 ? 8.230 33.490 63.363 1.00 55.28 97 LYS A O 1
ATOM 776 N N . HIS A 1 98 ? 7.282 31.597 64.097 1.00 52.75 98 HIS A N 1
ATOM 777 C CA . HIS A 1 98 ? 7.690 31.785 65.487 1.00 52.75 98 HIS A CA 1
ATOM 778 C C . HIS A 1 98 ? 9.153 31.341 65.607 1.00 52.75 98 HIS A C 1
ATOM 780 O O . HIS A 1 98 ? 9.452 30.171 65.832 1.00 52.75 98 HIS A O 1
ATOM 786 N N . LEU A 1 99 ? 10.059 32.290 65.367 1.00 47.56 99 LEU A N 1
ATOM 787 C CA . LEU A 1 99 ? 11.453 32.216 65.791 1.00 47.56 99 LEU A CA 1
ATOM 788 C C . LEU A 1 99 ? 11.473 32.336 67.319 1.00 47.56 99 LEU A C 1
ATOM 790 O O . LEU A 1 99 ? 10.875 33.260 67.873 1.00 47.56 99 LEU A O 1
ATOM 794 N N . LYS A 1 100 ? 12.104 31.364 67.971 1.00 46.16 100 LYS A N 1
ATOM 795 C CA . LYS A 1 100 ? 12.452 31.396 69.389 1.00 46.16 100 LYS A CA 1
ATOM 796 C C . LYS A 1 100 ? 13.912 31.802 69.514 1.00 46.16 100 LYS A C 1
ATOM 798 O O . LYS A 1 100 ? 14.684 31.392 68.617 1.00 46.16 100 LYS A O 1
#

pLDDT: mean 71.87, std 15.74, range [36.75, 91.62]